Protein AF-A0A8C7P1G6-F1 (afdb_monomer_lite)

Secondary structure (DSSP, 8-state):
-HHHHHHHHHHHHHHHHHHHHHHHHHHHHHS----S---------TTHHHHHHHHHHHHHHHHHHHHHHHH---SS-HHHHHHHHHHHHHHHHHT-SS-----GGGGGG------------------------------------

Organism: Oncorhynchus mykiss (NCBI:txid8022)

pLDDT: mean 74.68, std 22.21, range [31.84, 98.5]

Radius of gyration: 44.5 Å; chains: 1; bounding box: 96×39×120 Å

InterPro domains:
  IPR029488 Hemingway/CFA97 [PF13879] (1-69)
  IPR038792 CFAP97 domain-containing protein 1/2 [PTHR33768] (1-137)

Foldseek 3Di:
DVVVVVVVVVVVVVVVVVVVVVVVVVVVVVDPDDDPPPPPDDDDDPCPVVVVVVVVVVVVVVVVVVVCVVPDDDPDDPVVVVVVVVVVVVVCCVPDPDHDDPPPVPPPPPDPPPPPDDDDDDDDDDDDDDDDDDDDPDDDDDDDD

Sequence (145 aa):
MKKQKFQEQSMSKIQRENNMLLEKISHIMRTTGRIDNRNDYENKSLCREMQQQELLRITKDNQLILLRLTQCQPHYSIKDWHEDWLKTIKLMESIARYPRRVSQSYRDKARPVMKSSNTETEEKDSLHAEQSSHSSITHNGKRGV

Structure (mmCIF, N/CA/C/O backbone):
data_AF-A0A8C7P1G6-F1
#
_entry.id   AF-A0A8C7P1G6-F1
#
loop_
_atom_site.group_PDB
_atom_site.id
_atom_site.type_symbol
_atom_site.label_atom_id
_atom_site.label_alt_id
_atom_site.label_comp_id
_atom_site.label_asym_id
_atom_site.label_entity_id
_atom_site.label_seq_id
_atom_site.pdbx_PDB_ins_code
_atom_site.Cartn_x
_atom_site.Cartn_y
_atom_site.Cartn_z
_atom_site.occupancy
_atom_site.B_iso_or_equiv
_atom_site.auth_seq_id
_atom_site.auth_comp_id
_atom_site.auth_asym_id
_atom_site.auth_atom_id
_atom_site.pdbx_PDB_model_num
ATOM 1 N N . MET A 1 1 ? -55.527 -6.865 74.795 1.00 63.09 1 MET A N 1
ATOM 2 C CA . MET A 1 1 ? -55.790 -6.180 73.504 1.00 63.09 1 MET A CA 1
ATOM 3 C C . MET A 1 1 ? -54.539 -5.621 72.814 1.00 63.09 1 MET A C 1
ATOM 5 O O . MET A 1 1 ? -54.295 -6.007 71.682 1.00 63.09 1 MET A O 1
ATOM 9 N N . LYS A 1 2 ? -53.717 -4.756 73.439 1.00 75.31 2 LYS A N 1
ATOM 10 C CA . LYS A 1 2 ? -52.566 -4.113 72.752 1.00 75.31 2 LYS A CA 1
ATOM 11 C C . LYS A 1 2 ? -51.454 -5.082 72.297 1.00 75.31 2 LYS A C 1
ATOM 13 O O . LYS A 1 2 ? -50.955 -4.948 71.188 1.00 75.31 2 LYS A O 1
ATOM 18 N N . LYS A 1 3 ? -51.118 -6.087 73.116 1.00 80.69 3 LYS A N 1
ATOM 19 C CA . LYS A 1 3 ? -50.070 -7.086 72.816 1.00 80.69 3 LYS A CA 1
ATOM 20 C C . LYS A 1 3 ? -50.382 -7.932 71.574 1.00 80.69 3 LYS A C 1
ATOM 22 O O . LYS A 1 3 ? -49.516 -8.121 70.732 1.00 80.69 3 LYS A O 1
ATOM 27 N N . GLN A 1 4 ? -51.632 -8.370 71.440 1.00 82.25 4 GLN A N 1
ATOM 28 C CA . GLN A 1 4 ? -52.087 -9.181 70.309 1.00 82.25 4 GLN A CA 1
ATOM 29 C C . GLN A 1 4 ? -52.040 -8.395 68.993 1.00 82.25 4 GLN A C 1
ATOM 31 O O . GLN A 1 4 ? -51.506 -8.889 68.008 1.00 82.25 4 GLN A O 1
ATOM 36 N N . LYS A 1 5 ? -52.480 -7.128 69.008 1.00 84.31 5 LYS A N 1
ATOM 37 C CA . LYS A 1 5 ? -52.377 -6.239 67.840 1.00 84.31 5 LYS A CA 1
ATOM 38 C C . LYS A 1 5 ? -50.928 -6.003 67.407 1.00 84.31 5 LYS A C 1
ATOM 40 O O . LYS A 1 5 ? -50.645 -5.957 66.218 1.00 84.31 5 LYS A O 1
ATOM 45 N N . PHE A 1 6 ? -50.004 -5.876 68.359 1.00 89.25 6 PHE A N 1
ATOM 46 C CA . PHE A 1 6 ? -48.583 -5.706 68.047 1.00 89.25 6 PHE A CA 1
ATOM 47 C C . PHE A 1 6 ? -47.970 -6.969 67.425 1.00 89.25 6 PHE A C 1
ATOM 49 O O . PHE A 1 6 ? -47.222 -6.885 66.453 1.00 89.25 6 PHE A O 1
ATOM 56 N N . GLN A 1 7 ? -48.325 -8.148 67.944 1.00 88.12 7 GLN A N 1
ATOM 57 C CA . GLN A 1 7 ? -47.900 -9.426 67.368 1.00 88.12 7 GLN A CA 1
ATOM 58 C C . GLN A 1 7 ? -48.441 -9.610 65.948 1.00 88.12 7 GLN A C 1
ATOM 60 O O . GLN A 1 7 ? -47.692 -9.982 65.053 1.00 88.12 7 GLN A O 1
ATOM 65 N N . GLU A 1 8 ? -49.707 -9.277 65.713 1.00 88.62 8 GLU A N 1
ATOM 66 C CA . GLU A 1 8 ? -50.333 -9.351 64.391 1.00 88.62 8 GLU A CA 1
ATOM 67 C C . GLU A 1 8 ? -49.684 -8.392 63.377 1.00 88.62 8 GLU A C 1
ATOM 69 O O . GLU A 1 8 ? -49.437 -8.764 62.229 1.00 88.62 8 GLU A O 1
ATOM 74 N N . GLN A 1 9 ? -49.316 -7.182 63.810 1.00 89.81 9 GLN A N 1
ATOM 75 C CA . GLN A 1 9 ? -48.555 -6.231 62.991 1.00 89.81 9 GLN A CA 1
ATOM 76 C C . GLN A 1 9 ? -47.149 -6.744 62.657 1.00 89.81 9 GLN A C 1
ATOM 78 O O . GLN A 1 9 ? -46.706 -6.617 61.514 1.00 89.81 9 GLN A O 1
ATOM 83 N N . SER A 1 10 ? -46.458 -7.346 63.627 1.00 92.19 10 SER A N 1
ATOM 84 C CA . SER A 1 10 ? -45.136 -7.943 63.419 1.00 92.19 10 SER A CA 1
ATOM 85 C C . SER A 1 10 ? -45.201 -9.124 62.448 1.00 92.19 10 SER A C 1
ATOM 87 O O . SER A 1 10 ? -44.440 -9.155 61.483 1.00 92.19 10 SER A O 1
ATOM 89 N N . MET A 1 11 ? -46.172 -10.023 62.621 1.00 93.56 11 MET A N 1
ATOM 90 C CA . MET A 1 11 ? -46.413 -11.142 61.705 1.00 93.56 11 MET A CA 1
ATOM 91 C C . MET A 1 11 ? -46.760 -10.659 60.295 1.00 93.56 11 MET A C 1
ATOM 93 O O . MET A 1 11 ? -46.211 -11.162 59.319 1.00 93.56 11 MET A O 1
ATOM 97 N N . SER A 1 12 ? -47.595 -9.624 60.172 1.00 93.62 12 SER A N 1
ATOM 98 C CA . SER A 1 12 ? -47.943 -9.028 58.875 1.00 93.62 12 SER A CA 1
ATOM 99 C C . SER A 1 12 ? -46.734 -8.406 58.171 1.00 93.62 12 SER A C 1
ATOM 101 O O . SER A 1 12 ? -46.631 -8.460 56.944 1.00 93.62 12 SER A O 1
ATOM 103 N N . LYS A 1 13 ? -45.807 -7.811 58.930 1.00 95.25 13 LYS A N 1
ATOM 104 C CA . LYS A 1 13 ? -44.556 -7.263 58.393 1.00 95.25 13 LYS A CA 1
ATOM 105 C C . LYS A 1 13 ? -43.645 -8.379 57.880 1.00 95.25 13 LYS A C 1
ATOM 107 O O . LYS A 1 13 ? -43.210 -8.307 56.735 1.00 95.25 13 LYS A O 1
ATOM 112 N N . ILE A 1 14 ? -43.450 -9.427 58.681 1.00 95.69 14 ILE A N 1
ATOM 113 C CA . ILE A 1 14 ? -42.654 -10.605 58.308 1.00 95.69 14 ILE A CA 1
ATOM 114 C C . ILE A 1 14 ? -43.226 -11.264 57.047 1.00 95.69 14 ILE A C 1
ATOM 116 O O . ILE A 1 14 ? -42.485 -11.567 56.117 1.00 95.69 14 ILE A O 1
ATOM 120 N N . GLN A 1 15 ? -44.550 -11.423 56.966 1.00 96.25 15 GLN A N 1
ATOM 121 C CA . GLN A 1 15 ? -45.216 -12.007 55.800 1.00 96.25 15 GLN A CA 1
ATOM 122 C C . GLN A 1 15 ? -44.955 -11.191 54.524 1.00 96.25 15 GLN A C 1
ATOM 124 O O . GLN A 1 15 ? -44.652 -11.760 53.477 1.00 96.25 15 GLN A O 1
ATOM 129 N N . ARG A 1 16 ? -45.039 -9.854 54.599 1.00 97.19 16 ARG A N 1
ATOM 130 C CA . ARG A 1 16 ? -44.734 -8.985 53.450 1.00 97.19 16 ARG A CA 1
ATOM 131 C C . ARG A 1 16 ? -43.277 -9.088 53.023 1.00 97.19 16 ARG A C 1
ATOM 133 O O . ARG A 1 16 ? -43.011 -9.167 51.829 1.00 97.19 16 ARG A O 1
ATOM 140 N N . GLU A 1 17 ? -42.354 -9.075 53.978 1.00 96.94 17 GLU A N 1
ATOM 141 C CA . GLU A 1 17 ? -40.920 -9.168 53.696 1.00 96.94 17 GLU A CA 1
ATOM 142 C C . GLU A 1 17 ? -40.564 -10.519 53.067 1.00 96.94 17 GLU A C 1
ATOM 144 O O . GLU A 1 17 ? -39.844 -10.550 52.070 1.00 96.94 17 GLU A O 1
ATOM 149 N N . ASN A 1 18 ? -41.153 -11.613 53.558 1.00 96.62 18 ASN A N 1
ATOM 150 C CA . ASN A 1 18 ? -41.004 -12.942 52.965 1.00 96.62 18 ASN A CA 1
ATOM 151 C C . ASN A 1 18 ? -41.551 -12.998 51.535 1.00 96.62 18 ASN A C 1
ATOM 153 O O . ASN A 1 18 ? -40.876 -13.510 50.645 1.00 96.62 18 ASN A O 1
ATOM 157 N N . ASN A 1 19 ? -42.730 -12.424 51.283 1.00 97.19 19 ASN A N 1
ATOM 158 C CA . ASN A 1 19 ? -43.299 -12.374 49.934 1.00 97.19 19 ASN A CA 1
ATOM 159 C C . ASN A 1 19 ? -42.412 -11.569 48.972 1.00 97.19 19 ASN A C 1
ATOM 161 O O . ASN A 1 19 ? -42.134 -12.024 47.864 1.00 97.19 19 ASN A O 1
ATOM 165 N N . MET A 1 20 ? -41.913 -10.410 49.410 1.00 97.06 20 MET A N 1
ATOM 166 C CA . MET A 1 20 ? -41.006 -9.574 48.617 1.00 97.06 20 MET A CA 1
ATOM 167 C C . MET A 1 20 ? -39.672 -10.282 48.337 1.00 97.06 20 MET A C 1
ATOM 169 O O . MET A 1 20 ? -39.113 -10.161 47.247 1.00 97.06 20 MET A O 1
ATOM 173 N N . LEU A 1 21 ? -39.141 -11.024 49.312 1.00 96.94 21 LEU A N 1
ATOM 174 C CA . LEU A 1 21 ? -37.922 -11.809 49.136 1.00 96.94 21 LEU A CA 1
ATOM 175 C C . LEU A 1 21 ? -38.131 -12.930 48.113 1.00 96.94 21 LEU A C 1
ATOM 177 O O . LEU A 1 21 ? -37.312 -13.088 47.209 1.00 96.94 21 LEU A O 1
ATOM 181 N N . LEU A 1 22 ? -39.237 -13.669 48.223 1.00 96.75 22 LEU A N 1
ATOM 182 C CA . LEU A 1 22 ? -39.590 -14.738 47.288 1.00 96.75 22 LEU A CA 1
ATOM 183 C C . LEU A 1 22 ? -39.748 -14.216 45.859 1.00 96.75 22 LEU A C 1
ATOM 185 O O . LEU A 1 22 ? -39.269 -14.853 44.924 1.00 96.75 22 LEU A O 1
ATOM 189 N N . GLU A 1 23 ? -40.355 -13.044 45.681 1.00 95.62 23 GLU A N 1
ATOM 190 C CA . GLU A 1 23 ? -40.482 -12.398 44.374 1.00 95.62 23 GLU A CA 1
ATOM 191 C C . GLU A 1 23 ? -39.111 -12.073 43.762 1.00 95.62 23 GLU A C 1
ATOM 193 O O . GLU A 1 23 ? -38.849 -12.407 42.604 1.00 95.62 23 GLU A O 1
ATOM 198 N N . LYS A 1 24 ? -38.195 -11.496 44.552 1.00 94.38 24 LYS A N 1
ATOM 199 C CA . LYS A 1 24 ? -36.827 -11.182 44.105 1.00 94.38 24 LYS A CA 1
ATOM 200 C C . LYS A 1 24 ? -36.024 -12.436 43.773 1.00 94.38 24 LYS A C 1
ATOM 202 O O . LYS A 1 24 ? -35.356 -12.470 42.742 1.00 94.38 24 LYS A O 1
ATOM 207 N N . ILE A 1 25 ? -36.106 -13.473 44.607 1.00 92.56 25 ILE A N 1
ATOM 208 C CA . ILE A 1 25 ? -35.434 -14.754 44.354 1.00 92.56 25 ILE A CA 1
ATOM 209 C C . ILE A 1 25 ? -36.009 -15.400 43.096 1.00 92.56 25 ILE A C 1
ATOM 211 O O . ILE A 1 25 ? -35.243 -15.796 42.228 1.00 92.56 25 ILE A O 1
ATOM 215 N N . SER A 1 26 ? -37.333 -15.440 42.941 1.00 92.94 26 SER A N 1
ATOM 216 C CA . SER A 1 26 ? -37.990 -15.964 41.737 1.00 92.94 26 SER A CA 1
ATOM 217 C C . SER A 1 26 ? -37.548 -15.217 40.476 1.00 92.94 26 SER A C 1
ATOM 219 O O . SER A 1 26 ? -37.219 -15.833 39.463 1.00 92.94 26 SER A O 1
ATOM 221 N N . HIS A 1 27 ? -37.443 -13.887 40.547 1.00 90.06 27 HIS A N 1
ATOM 222 C CA . HIS A 1 27 ? -36.928 -13.067 39.454 1.00 90.06 27 HIS A CA 1
ATOM 223 C C . HIS A 1 27 ? -35.474 -13.415 39.092 1.00 90.06 27 HIS A C 1
ATOM 225 O O . HIS A 1 27 ? -35.158 -13.561 37.907 1.00 90.06 27 HIS A O 1
ATOM 231 N N . ILE A 1 28 ? -34.606 -13.592 40.095 1.00 87.75 28 ILE A N 1
ATOM 232 C CA . ILE A 1 28 ? -33.208 -14.004 39.907 1.00 87.75 28 ILE A CA 1
ATOM 233 C C . ILE A 1 28 ? -33.133 -15.428 39.354 1.00 87.75 28 ILE A C 1
ATOM 235 O O . ILE A 1 28 ? -32.388 -15.661 38.418 1.00 87.75 28 ILE A O 1
ATOM 239 N N . MET A 1 29 ? -33.918 -16.377 39.863 1.00 87.06 29 MET A N 1
ATOM 240 C CA . MET A 1 29 ? -33.892 -17.767 39.393 1.00 87.06 29 MET A CA 1
ATOM 241 C C . MET A 1 29 ? -34.436 -17.915 37.970 1.00 87.06 29 MET A C 1
ATOM 243 O O . MET A 1 29 ? -33.940 -18.735 37.202 1.00 87.06 29 MET A O 1
ATOM 247 N N . ARG A 1 30 ? -35.435 -17.106 37.593 1.00 85.75 30 ARG A N 1
ATOM 248 C CA . ARG A 1 30 ? -35.986 -17.084 36.230 1.00 85.75 30 ARG A CA 1
ATOM 249 C C . ARG A 1 30 ? -35.019 -16.468 35.218 1.00 85.75 30 ARG A C 1
ATOM 251 O O . ARG A 1 30 ? -35.108 -16.769 34.030 1.00 85.75 30 ARG A O 1
ATOM 258 N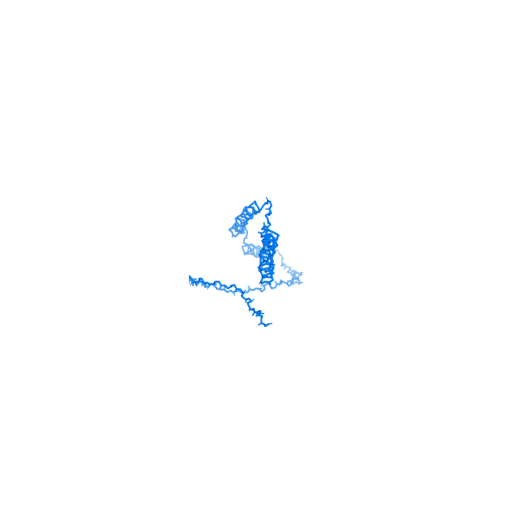 N . THR A 1 31 ? -34.112 -15.604 35.664 1.00 81.44 31 THR A N 1
ATOM 259 C CA . THR A 1 31 ? -33.179 -14.897 34.786 1.00 81.44 31 THR A CA 1
ATOM 260 C C . THR A 1 31 ? -31.802 -15.540 34.899 1.00 81.44 31 THR A C 1
ATOM 262 O O . THR A 1 31 ? -31.228 -15.581 35.973 1.00 81.44 31 THR A O 1
ATOM 265 N N . THR A 1 32 ? -31.207 -16.017 33.805 1.00 70.19 32 THR A N 1
ATOM 266 C CA . THR A 1 32 ? -29.908 -16.732 33.824 1.00 70.19 32 THR A CA 1
ATOM 267 C C . THR A 1 32 ? -28.690 -15.829 34.119 1.00 70.19 32 THR A C 1
ATOM 269 O O . THR A 1 32 ? -27.616 -16.058 33.582 1.00 70.19 32 THR A O 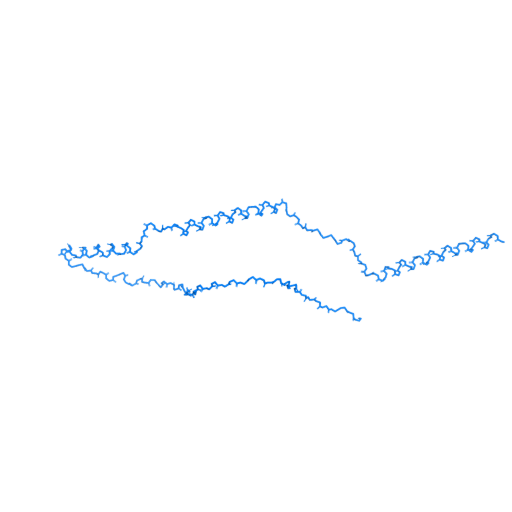1
ATOM 272 N N . GLY A 1 33 ? -28.835 -14.778 34.935 1.00 69.12 33 GLY A N 1
A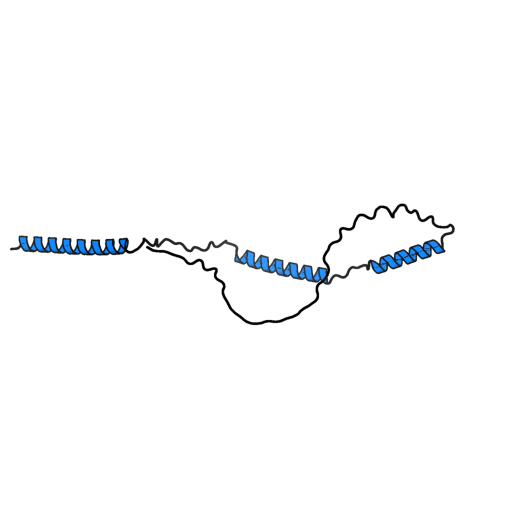TOM 273 C CA . GLY A 1 33 ? -27.740 -13.890 35.325 1.00 69.12 33 GLY A CA 1
ATOM 274 C C . GLY A 1 33 ? -27.070 -13.235 34.119 1.00 69.12 33 GLY A C 1
ATOM 275 O O . GLY A 1 33 ? -25.947 -13.579 33.757 1.00 69.12 33 GLY A O 1
ATOM 276 N N . ARG A 1 34 ? -27.743 -12.275 33.472 1.00 67.75 34 ARG A N 1
ATOM 277 C CA . ARG A 1 34 ? -27.033 -11.396 32.537 1.00 67.75 34 ARG A CA 1
ATOM 278 C C . ARG A 1 34 ? -26.099 -10.505 33.350 1.00 67.75 34 ARG A C 1
ATOM 280 O O . ARG A 1 34 ? -26.557 -9.675 34.124 1.00 67.75 34 ARG A O 1
ATOM 287 N N . ILE A 1 35 ? -24.805 -10.714 33.160 1.00 69.19 35 ILE A N 1
ATOM 288 C CA . ILE A 1 35 ? -23.750 -9.844 33.662 1.00 69.19 35 ILE A CA 1
ATOM 289 C C . ILE A 1 35 ? -23.852 -8.525 32.876 1.00 69.19 35 ILE A C 1
ATOM 291 O O . ILE A 1 35 ? -23.735 -8.525 31.651 1.00 69.19 35 ILE 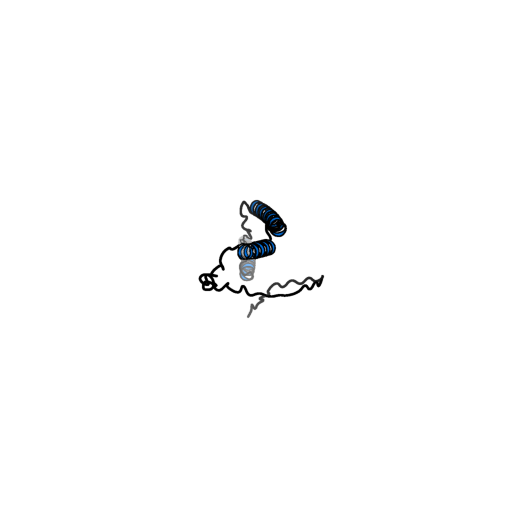A O 1
ATOM 295 N N . ASP A 1 36 ? -24.114 -7.419 33.567 1.00 68.81 36 ASP A N 1
ATOM 296 C CA . ASP A 1 36 ? -24.151 -6.048 33.028 1.00 68.81 36 ASP A CA 1
ATOM 297 C C . ASP A 1 36 ? -22.761 -5.530 32.617 1.00 68.81 36 ASP A C 1
ATOM 299 O O . ASP A 1 36 ? -22.639 -4.579 31.853 1.00 68.81 36 ASP A O 1
ATOM 303 N N . ASN A 1 37 ? -21.705 -6.225 33.035 1.00 69.00 37 ASN A N 1
ATOM 304 C CA . ASN A 1 37 ? -20.303 -5.875 32.802 1.00 69.00 37 ASN A CA 1
ATOM 305 C C . ASN A 1 37 ? -19.766 -6.249 31.411 1.00 69.00 37 ASN A C 1
ATOM 307 O O . ASN A 1 37 ? -18.558 -6.451 31.250 1.00 69.00 37 ASN A O 1
ATOM 311 N N . ARG A 1 38 ? -20.618 -6.389 30.388 1.00 71.69 38 ARG A N 1
ATOM 312 C CA . ARG A 1 38 ? -20.118 -6.612 29.026 1.00 71.69 38 ARG A CA 1
ATOM 313 C C . ARG A 1 38 ? -19.649 -5.278 28.451 1.00 71.69 38 ARG A C 1
ATOM 315 O O . ARG A 1 38 ? -20.415 -4.556 27.825 1.00 71.69 38 ARG A O 1
ATOM 322 N N . ASN A 1 39 ? -18.384 -4.960 28.702 1.00 73.81 39 ASN A N 1
ATOM 323 C CA . ASN A 1 39 ? -17.726 -3.795 28.134 1.00 73.81 39 ASN A CA 1
ATOM 324 C C . ASN A 1 39 ? -17.462 -4.033 26.638 1.00 73.81 39 ASN A C 1
ATOM 326 O O . ASN A 1 39 ? -16.524 -4.746 26.286 1.00 73.81 39 ASN A O 1
ATOM 330 N N . ASP A 1 40 ? -18.294 -3.457 25.772 1.00 75.75 40 ASP A N 1
ATOM 331 C CA . ASP A 1 40 ? -18.127 -3.485 24.310 1.00 75.75 40 ASP A CA 1
ATOM 332 C C . ASP A 1 40 ? -17.123 -2.413 23.853 1.00 75.75 40 ASP A C 1
ATOM 334 O O . ASP A 1 40 ? -17.402 -1.544 23.026 1.00 75.75 40 ASP A O 1
ATOM 338 N N . TYR A 1 41 ? -15.961 -2.392 24.506 1.00 77.31 41 TYR A N 1
ATOM 339 C CA . TYR A 1 41 ? -14.940 -1.396 24.228 1.00 77.31 41 TYR A CA 1
ATOM 340 C C . TYR A 1 41 ? -14.164 -1.783 22.974 1.00 77.31 41 TYR A C 1
ATOM 342 O O . TYR A 1 41 ? -13.297 -2.657 23.000 1.00 77.31 41 TYR A O 1
ATOM 350 N N . GLU A 1 42 ? -14.449 -1.078 21.885 1.00 73.69 42 GLU A N 1
ATOM 351 C CA . GLU A 1 42 ? -13.624 -1.107 20.684 1.00 73.69 42 GLU A CA 1
ATOM 352 C C . GLU A 1 42 ? -12.248 -0.511 20.986 1.00 73.69 42 GLU A C 1
ATOM 354 O O . GLU A 1 42 ? -12.115 0.647 21.396 1.00 73.69 42 GLU A O 1
ATOM 359 N N . ASN A 1 43 ? -11.208 -1.317 20.785 1.00 70.31 43 ASN A N 1
ATOM 360 C CA . ASN A 1 43 ? -9.845 -0.947 21.131 1.00 70.31 43 ASN A CA 1
ATOM 361 C C . ASN A 1 43 ? -9.345 0.143 20.167 1.00 70.31 43 ASN A C 1
ATOM 363 O O . ASN A 1 43 ? -9.031 -0.118 19.004 1.00 70.31 43 ASN A O 1
ATOM 367 N N . LYS A 1 44 ? -9.301 1.397 20.631 1.00 73.12 44 LYS A N 1
ATOM 368 C CA . LYS A 1 44 ? -8.848 2.534 19.820 1.00 73.12 44 LYS A CA 1
ATOM 369 C C . LYS A 1 44 ? -7.326 2.624 19.868 1.00 73.12 44 LYS A C 1
ATOM 371 O O . LYS A 1 44 ? -6.750 3.083 20.849 1.00 73.12 44 LYS A O 1
ATOM 376 N N . SER A 1 45 ? -6.660 2.234 18.786 1.00 72.50 45 SER A N 1
ATOM 377 C CA . SER A 1 45 ? -5.239 2.540 18.602 1.00 72.50 45 SER A CA 1
ATOM 378 C C . SER A 1 45 ? -5.053 4.050 18.404 1.00 72.50 45 SER A C 1
ATOM 380 O O . SER A 1 45 ? -5.685 4.629 17.517 1.00 72.50 45 SER A O 1
ATOM 382 N N . LEU A 1 46 ? -4.150 4.664 19.174 1.00 67.62 46 LEU A N 1
ATOM 383 C CA . LEU A 1 46 ? -3.886 6.114 19.232 1.00 67.62 46 LEU A CA 1
ATOM 384 C C . LEU A 1 46 ? -3.461 6.790 17.904 1.00 67.62 46 LEU A C 1
ATOM 386 O O . LEU A 1 46 ? -3.305 8.002 17.880 1.00 67.62 46 LEU A O 1
ATOM 390 N N . CYS A 1 47 ? -3.331 6.057 16.793 1.00 79.44 47 CYS A N 1
ATOM 391 C CA . CYS A 1 47 ? -2.909 6.590 15.489 1.00 79.44 47 CYS A CA 1
ATOM 392 C C . CYS A 1 47 ? -3.697 6.034 14.286 1.00 79.44 47 CYS A C 1
ATOM 394 O O . CYS A 1 47 ? -3.198 6.082 13.165 1.00 79.44 47 CYS A O 1
ATOM 396 N N . ARG A 1 48 ? -4.910 5.489 14.466 1.00 86.44 48 ARG A N 1
ATOM 397 C CA . ARG A 1 48 ? -5.640 4.838 13.354 1.00 86.44 48 ARG A CA 1
ATOM 398 C C . ARG A 1 48 ? -5.903 5.778 12.173 1.00 86.44 48 ARG A C 1
ATOM 400 O O . ARG A 1 48 ? -5.728 5.389 11.024 1.00 86.44 48 ARG A O 1
ATOM 407 N N . GLU A 1 49 ? -6.297 7.012 12.466 1.00 88.56 49 GLU A N 1
ATOM 408 C CA . GLU A 1 49 ? -6.576 8.029 11.449 1.00 88.56 49 GLU A CA 1
ATOM 409 C C . GLU A 1 49 ? -5.303 8.451 10.707 1.00 88.56 49 GLU A C 1
ATOM 411 O O . GLU A 1 49 ? -5.278 8.458 9.479 1.00 88.56 49 GLU A O 1
ATOM 416 N N . MET A 1 50 ? -4.211 8.682 11.441 1.00 90.38 50 MET A N 1
ATOM 417 C CA . MET A 1 50 ? -2.894 8.968 10.862 1.00 90.38 50 MET A CA 1
ATOM 418 C C . MET A 1 50 ? -2.406 7.825 9.966 1.00 90.38 50 MET A C 1
ATOM 420 O O . MET A 1 50 ? -1.917 8.058 8.864 1.00 90.38 50 MET A O 1
ATOM 424 N N . GLN A 1 51 ? -2.578 6.576 10.406 1.00 91.00 51 GLN A N 1
ATOM 425 C CA . GLN A 1 51 ? -2.221 5.395 9.621 1.00 91.00 51 GLN A CA 1
ATOM 426 C C . GLN A 1 51 ? -3.065 5.291 8.346 1.00 91.00 51 GLN A C 1
ATOM 428 O O . GLN A 1 51 ? -2.541 4.952 7.287 1.00 91.00 51 GLN A O 1
ATOM 433 N N . GLN A 1 52 ? -4.360 5.601 8.428 1.00 93.19 52 GLN A N 1
ATOM 434 C CA . GLN A 1 52 ? -5.248 5.611 7.270 1.00 93.19 52 GLN A CA 1
ATOM 435 C C . GLN A 1 52 ? -4.859 6.705 6.267 1.00 93.19 52 GLN A C 1
ATOM 437 O O . GLN A 1 52 ? -4.820 6.443 5.067 1.00 93.19 52 GLN A O 1
ATOM 442 N N . GLN A 1 53 ? -4.531 7.907 6.740 1.00 95.81 53 GLN A N 1
ATOM 443 C CA . GLN A 1 53 ? -4.064 9.002 5.887 1.00 95.81 53 GLN A CA 1
ATOM 444 C C . GLN A 1 53 ? -2.735 8.667 5.203 1.00 95.81 53 GLN A C 1
ATOM 446 O O . GLN A 1 53 ? -2.594 8.877 3.998 1.00 95.81 53 GLN A O 1
ATOM 451 N N . GLU A 1 54 ? -1.786 8.087 5.938 1.00 96.25 54 GLU A N 1
ATOM 452 C CA . GLU A 1 54 ? -0.500 7.672 5.377 1.00 96.25 54 GLU A CA 1
ATOM 453 C C . GLU A 1 54 ? -0.672 6.548 4.348 1.00 96.25 54 GLU A C 1
ATOM 455 O O . GLU A 1 54 ? -0.066 6.589 3.279 1.00 96.25 54 GLU A O 1
ATOM 460 N N . LEU A 1 55 ? -1.567 5.589 4.607 1.00 96.75 55 LEU A N 1
ATOM 461 C CA . LEU A 1 55 ? -1.904 4.540 3.645 1.00 96.75 55 LEU A CA 1
ATOM 462 C C . LEU A 1 55 ? -2.462 5.127 2.341 1.00 96.75 55 LEU A C 1
ATOM 464 O O . LEU A 1 55 ? -2.061 4.705 1.254 1.00 96.75 55 LEU A O 1
ATOM 468 N N . LEU A 1 56 ? -3.358 6.114 2.431 1.00 97.75 56 LEU A N 1
ATOM 469 C CA . LEU A 1 56 ? -3.905 6.803 1.259 1.00 97.75 56 LEU A CA 1
ATOM 470 C C . LEU A 1 56 ? -2.819 7.561 0.489 1.00 97.75 56 LEU A C 1
ATOM 472 O O . LEU A 1 56 ? -2.774 7.484 -0.740 1.00 97.75 56 LEU A O 1
ATOM 476 N N . ARG A 1 57 ? -1.916 8.248 1.199 1.00 98.38 57 ARG A N 1
ATOM 477 C CA . ARG A 1 57 ? -0.775 8.948 0.597 1.00 98.38 57 ARG A CA 1
ATOM 478 C C . ARG A 1 57 ? 0.140 7.980 -0.154 1.00 98.38 57 ARG A C 1
ATOM 480 O O . ARG A 1 57 ? 0.375 8.182 -1.341 1.00 98.38 57 ARG A O 1
ATOM 487 N N . ILE A 1 58 ? 0.587 6.906 0.500 1.00 98.25 58 ILE A N 1
ATOM 488 C CA . ILE A 1 58 ? 1.447 5.877 -0.108 1.00 98.25 58 ILE A CA 1
ATOM 489 C C . ILE A 1 58 ? 0.767 5.265 -1.335 1.00 98.25 58 ILE A C 1
ATOM 491 O O . ILE A 1 58 ? 1.399 5.080 -2.371 1.00 98.25 58 ILE A O 1
ATOM 495 N N . THR A 1 59 ? -0.534 4.978 -1.249 1.00 98.38 59 THR A N 1
ATOM 496 C CA . THR A 1 59 ? -1.294 4.406 -2.369 1.00 98.38 59 THR A CA 1
ATOM 497 C C . THR A 1 59 ? -1.303 5.344 -3.574 1.00 98.38 59 THR A C 1
ATOM 499 O O . THR A 1 59 ? -1.060 4.903 -4.697 1.00 98.38 59 THR A O 1
ATOM 502 N N . LYS A 1 60 ? -1.527 6.643 -3.351 1.00 98.50 60 LYS A N 1
ATOM 503 C CA . LYS A 1 60 ? -1.485 7.658 -4.408 1.00 98.50 60 LYS A CA 1
ATOM 504 C C . LYS A 1 60 ? -0.091 7.772 -5.030 1.00 98.50 60 LYS A C 1
ATOM 506 O O . LYS A 1 60 ? 0.029 7.797 -6.254 1.00 98.50 60 LYS A O 1
ATOM 511 N N . ASP A 1 61 ? 0.953 7.805 -4.210 1.00 98.44 61 ASP A N 1
ATOM 512 C CA . ASP A 1 61 ? 2.336 7.892 -4.688 1.00 98.44 61 ASP A CA 1
ATOM 513 C C . ASP A 1 61 ? 2.708 6.654 -5.519 1.00 98.44 61 ASP A C 1
ATOM 515 O O . ASP A 1 61 ? 3.262 6.780 -6.613 1.00 98.44 61 ASP A O 1
ATOM 519 N N . ASN A 1 62 ? 2.307 5.463 -5.070 1.00 98.12 62 ASN A N 1
ATOM 520 C CA . ASN A 1 62 ? 2.503 4.214 -5.804 1.00 98.12 62 ASN A CA 1
ATOM 521 C C . ASN A 1 62 ? 1.783 4.217 -7.160 1.00 98.12 62 ASN A C 1
ATOM 523 O O . ASN A 1 62 ? 2.358 3.776 -8.156 1.00 98.12 62 ASN A O 1
ATOM 527 N N . GLN A 1 63 ? 0.559 4.751 -7.233 1.00 98.19 63 GLN A N 1
ATOM 528 C CA . GLN A 1 63 ? -0.163 4.907 -8.501 1.00 98.19 63 GLN A CA 1
ATOM 529 C C . GLN A 1 63 ? 0.573 5.847 -9.466 1.00 98.19 63 GLN A C 1
ATOM 531 O O . GLN A 1 63 ? 0.689 5.541 -10.652 1.00 98.19 63 GLN A O 1
ATOM 536 N N . LEU A 1 64 ? 1.116 6.964 -8.973 1.00 98.12 64 LEU A N 1
ATOM 537 C CA . LEU A 1 64 ? 1.887 7.902 -9.795 1.00 98.12 64 LEU A CA 1
ATOM 538 C C . LEU A 1 64 ? 3.201 7.293 -10.293 1.00 98.12 64 LEU A C 1
ATOM 540 O O . LEU A 1 64 ? 3.578 7.503 -11.446 1.00 98.12 64 LEU A O 1
ATOM 544 N N . ILE A 1 65 ? 3.898 6.532 -9.447 1.00 97.62 65 ILE A N 1
ATOM 545 C CA . ILE A 1 65 ? 5.111 5.803 -9.839 1.00 97.62 65 ILE A CA 1
ATOM 546 C C . ILE A 1 65 ? 4.777 4.782 -10.924 1.00 97.62 65 ILE A C 1
ATOM 548 O O . ILE A 1 65 ? 5.471 4.729 -11.937 1.00 97.62 65 ILE A O 1
ATOM 552 N N . LEU A 1 66 ? 3.698 4.017 -10.755 1.00 97.25 66 LEU A N 1
ATOM 553 C CA . LEU A 1 66 ? 3.258 3.043 -11.748 1.00 97.25 66 LEU A CA 1
ATOM 554 C C . LEU A 1 66 ? 2.911 3.712 -13.083 1.00 97.25 66 LEU A C 1
ATOM 556 O O . LEU A 1 66 ? 3.334 3.242 -14.139 1.00 97.25 66 LEU A O 1
ATOM 560 N N . LEU A 1 67 ? 2.201 4.842 -13.048 1.00 97.44 67 LEU A N 1
ATOM 561 C CA . LEU A 1 67 ? 1.891 5.618 -14.247 1.00 97.44 67 LEU A CA 1
ATOM 562 C C . LEU A 1 67 ? 3.170 6.073 -14.962 1.00 97.44 67 LEU A C 1
ATOM 564 O O . LEU A 1 67 ? 3.287 5.938 -16.174 1.00 97.44 67 LEU A O 1
ATOM 568 N N . ARG A 1 68 ? 4.167 6.553 -14.214 1.00 97.06 68 ARG A N 1
ATOM 569 C CA . ARG A 1 68 ? 5.462 6.934 -14.794 1.00 97.06 68 ARG A CA 1
ATOM 570 C C . ARG A 1 68 ? 6.175 5.740 -15.407 1.00 97.06 68 ARG A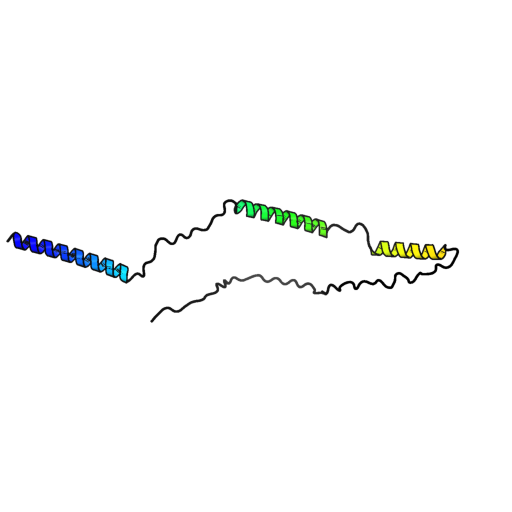 C 1
ATOM 572 O O . ARG A 1 68 ? 6.619 5.837 -16.539 1.00 97.06 68 ARG A O 1
ATOM 579 N N . LEU A 1 69 ? 6.263 4.617 -14.697 1.00 94.75 69 LEU A N 1
ATOM 580 C CA . LEU A 1 69 ? 6.927 3.410 -15.197 1.00 94.75 69 LEU A CA 1
ATOM 581 C C . LEU A 1 69 ? 6.274 2.874 -16.474 1.00 94.75 69 LEU A C 1
ATOM 583 O O . LEU A 1 69 ? 6.981 2.437 -17.373 1.00 94.75 69 LEU A O 1
ATOM 587 N N . THR A 1 70 ? 4.946 2.927 -16.558 1.00 93.19 70 THR A N 1
ATOM 588 C CA . THR A 1 70 ? 4.193 2.469 -17.736 1.00 93.19 70 THR A CA 1
ATOM 589 C C . THR A 1 70 ? 4.299 3.433 -18.916 1.00 93.19 70 THR A C 1
ATOM 591 O O . THR A 1 70 ? 4.375 2.992 -20.060 1.00 93.19 70 THR A O 1
ATOM 594 N N . GLN A 1 71 ? 4.334 4.742 -18.662 1.00 93.62 71 GLN A N 1
ATOM 595 C CA . GLN A 1 71 ? 4.491 5.758 -19.706 1.00 93.62 71 GLN A CA 1
ATOM 596 C C . GLN A 1 71 ? 5.938 5.904 -20.187 1.00 93.62 71 GLN A C 1
ATOM 598 O O . GLN A 1 71 ? 6.162 6.282 -21.339 1.00 93.62 71 GLN A O 1
ATOM 603 N N . CYS A 1 72 ? 6.916 5.616 -19.327 1.00 91.00 72 CYS A N 1
ATOM 604 C CA . CYS A 1 72 ? 8.331 5.650 -19.666 1.00 91.00 72 CYS A CA 1
ATOM 605 C C . CYS A 1 72 ? 8.626 4.675 -20.810 1.00 91.00 72 CYS A C 1
ATOM 607 O O . CYS A 1 72 ? 8.649 3.459 -20.629 1.00 91.00 72 CYS A O 1
ATOM 609 N N . GLN A 1 73 ? 8.901 5.228 -21.989 1.00 85.88 73 GLN A N 1
ATOM 610 C CA . GLN A 1 73 ? 9.389 4.452 -23.119 1.00 85.88 73 GLN A CA 1
ATOM 611 C C . GLN A 1 73 ? 10.868 4.094 -22.912 1.00 85.88 73 GLN A C 1
ATOM 613 O O . GLN A 1 73 ? 11.635 4.906 -22.382 1.00 85.88 73 GLN A O 1
ATOM 618 N N . PRO A 1 74 ? 11.303 2.897 -23.334 1.00 87.75 74 PRO A N 1
ATOM 619 C CA . PRO A 1 74 ? 12.717 2.559 -23.338 1.00 87.75 74 PRO A CA 1
ATOM 620 C C . PRO A 1 74 ? 13.476 3.499 -24.287 1.00 87.75 74 PRO A C 1
ATOM 622 O O . PRO A 1 74 ? 13.064 3.718 -25.422 1.00 87.75 74 PRO A O 1
ATOM 625 N N . HIS A 1 75 ? 14.611 4.038 -23.831 1.00 83.69 75 HIS A N 1
ATOM 626 C CA . HIS A 1 75 ? 15.457 4.940 -24.630 1.00 83.69 75 HIS A CA 1
ATOM 627 C C . HIS A 1 75 ? 16.055 4.253 -25.870 1.00 83.69 75 HIS A C 1
ATOM 629 O O . HIS A 1 75 ? 16.470 4.912 -26.819 1.00 83.69 75 HIS A O 1
ATOM 635 N N . TYR A 1 76 ? 16.130 2.922 -25.861 1.00 87.00 76 TYR A N 1
ATOM 636 C CA . TYR A 1 76 ? 16.625 2.136 -26.978 1.00 87.00 76 TYR A CA 1
ATOM 637 C C . TYR A 1 76 ? 15.638 1.033 -27.350 1.00 87.00 76 TYR A C 1
ATOM 639 O O . TYR A 1 76 ? 15.061 0.363 -26.493 1.00 87.00 76 TYR A O 1
ATOM 647 N N . SER A 1 77 ? 15.491 0.818 -28.653 1.00 89.12 77 SER A N 1
ATOM 648 C CA . SER A 1 77 ? 14.790 -0.331 -29.210 1.00 89.12 77 SER A CA 1
ATOM 649 C C . SER A 1 77 ? 15.795 -1.462 -29.405 1.00 89.12 77 SER A C 1
ATOM 651 O O . SER A 1 77 ? 16.779 -1.329 -30.133 1.00 89.12 77 SER A O 1
ATOM 653 N N . ILE A 1 78 ? 15.545 -2.603 -28.757 1.00 89.12 78 ILE A N 1
ATOM 654 C CA . ILE A 1 78 ? 16.360 -3.818 -28.929 1.00 89.12 78 ILE A CA 1
ATOM 655 C C . ILE A 1 78 ? 16.359 -4.260 -30.399 1.00 89.12 78 ILE A C 1
ATOM 657 O O . ILE A 1 78 ? 17.358 -4.792 -30.880 1.00 89.12 78 ILE A O 1
ATOM 661 N N . LYS A 1 79 ? 15.253 -4.024 -31.116 1.00 91.12 79 LYS A N 1
ATOM 662 C CA . LYS A 1 79 ? 15.134 -4.345 -32.542 1.00 91.12 79 LYS A CA 1
ATOM 663 C C . LYS A 1 79 ? 16.088 -3.488 -33.365 1.00 91.12 79 LYS A C 1
ATOM 665 O O . LYS A 1 79 ? 16.890 -4.036 -34.110 1.00 91.12 79 LYS A O 1
ATOM 670 N N . ASP A 1 80 ? 16.076 -2.179 -33.141 1.00 92.62 80 ASP A N 1
ATOM 671 C CA . ASP A 1 80 ? 16.908 -1.227 -33.881 1.00 92.62 80 ASP A CA 1
ATOM 672 C C . ASP A 1 80 ? 18.394 -1.497 -33.611 1.00 92.62 80 ASP A C 1
ATOM 674 O O . ASP A 1 80 ? 19.209 -1.545 -34.530 1.00 92.62 80 ASP A O 1
ATOM 678 N N . TRP A 1 81 ? 18.746 -1.788 -32.354 1.00 93.50 81 TRP A N 1
ATOM 679 C CA . TRP A 1 81 ? 20.106 -2.188 -31.981 1.00 93.50 81 TRP A CA 1
ATOM 680 C C . TRP A 1 81 ? 20.536 -3.496 -32.641 1.00 93.50 81 TRP A C 1
ATOM 682 O O . TRP A 1 81 ? 21.686 -3.635 -33.058 1.00 93.50 81 TRP A O 1
ATOM 692 N N . HIS A 1 82 ? 19.629 -4.466 -32.739 1.00 94.50 82 HIS A N 1
ATOM 693 C CA . HIS A 1 82 ? 19.909 -5.722 -33.417 1.00 94.50 82 HIS A CA 1
ATOM 694 C C . HIS A 1 82 ? 20.132 -5.512 -34.917 1.00 94.50 82 HIS A C 1
ATOM 696 O O . HIS A 1 82 ? 21.074 -6.068 -35.482 1.00 94.50 82 HIS A O 1
ATOM 702 N N . GLU A 1 83 ? 19.314 -4.681 -35.558 1.00 95.44 83 GLU A N 1
ATOM 703 C CA . GLU A 1 83 ? 19.473 -4.329 -36.967 1.00 95.44 83 GLU A CA 1
ATOM 704 C C . GLU A 1 83 ? 20.796 -3.610 -37.233 1.00 95.44 83 GLU A C 1
ATOM 706 O O . GLU A 1 83 ? 21.515 -3.976 -38.163 1.00 95.44 83 GLU A O 1
ATOM 711 N N . ASP A 1 84 ? 21.159 -2.627 -36.413 1.00 95.06 84 ASP A N 1
ATOM 712 C CA . ASP A 1 84 ? 22.425 -1.901 -36.553 1.00 95.06 84 ASP A CA 1
ATOM 713 C C . ASP A 1 84 ? 23.640 -2.795 -36.297 1.00 95.06 84 ASP A C 1
ATOM 715 O O . ASP A 1 84 ? 24.656 -2.701 -37.000 1.00 95.06 84 ASP A O 1
ATOM 719 N N . TRP A 1 85 ? 23.520 -3.734 -35.359 1.00 94.38 85 TRP A N 1
ATOM 720 C CA . TRP A 1 85 ? 24.518 -4.776 -35.165 1.00 94.38 85 TRP A CA 1
ATOM 721 C C . TRP A 1 85 ? 24.658 -5.654 -36.416 1.00 94.38 85 TRP A C 1
ATOM 723 O O . TRP A 1 85 ? 25.771 -5.841 -36.906 1.00 94.38 85 TRP A O 1
ATOM 733 N N . LEU A 1 86 ? 23.554 -6.126 -37.003 1.00 95.00 86 LEU A N 1
ATOM 734 C CA . LEU A 1 86 ? 23.581 -6.910 -38.244 1.00 95.00 86 LEU A CA 1
ATOM 735 C C . LEU A 1 86 ? 24.177 -6.123 -39.422 1.00 95.00 86 LEU A C 1
ATOM 737 O O . LEU A 1 86 ? 24.978 -6.675 -40.182 1.00 95.00 86 LEU A O 1
ATOM 741 N N . LYS A 1 87 ? 23.840 -4.834 -39.567 1.00 95.25 87 LYS A N 1
ATOM 742 C CA . LYS A 1 87 ? 24.427 -3.944 -40.587 1.00 95.25 87 LYS A CA 1
ATOM 743 C C . LYS A 1 87 ? 25.936 -3.827 -40.401 1.00 95.25 87 LYS A C 1
ATOM 745 O O . LYS A 1 87 ? 26.679 -3.934 -41.375 1.00 95.25 87 LYS A O 1
ATOM 750 N N . THR A 1 88 ? 26.388 -3.671 -39.158 1.00 94.31 88 THR A N 1
ATOM 751 C CA . THR A 1 88 ? 27.812 -3.598 -38.818 1.00 94.31 88 THR A CA 1
ATOM 752 C C . THR A 1 88 ? 28.520 -4.908 -39.143 1.00 94.31 88 THR A C 1
ATOM 754 O O . THR A 1 88 ? 29.576 -4.878 -39.766 1.00 94.31 88 THR A O 1
ATOM 757 N N . ILE A 1 89 ? 27.929 -6.060 -38.810 1.00 92.12 89 ILE A N 1
ATOM 758 C CA . ILE A 1 89 ? 28.471 -7.378 -39.173 1.00 92.12 89 ILE A CA 1
ATOM 759 C C . ILE A 1 89 ? 28.592 -7.520 -40.695 1.00 92.12 89 ILE A C 1
ATOM 761 O O . ILE A 1 89 ? 29.636 -7.945 -41.188 1.00 92.12 89 ILE A O 1
ATOM 765 N N . LYS A 1 90 ? 27.569 -7.114 -41.455 1.00 91.94 90 LYS A N 1
ATOM 766 C CA . LYS A 1 90 ? 27.592 -7.160 -42.924 1.00 91.94 90 LYS A CA 1
ATOM 767 C C . LYS A 1 90 ? 28.671 -6.250 -43.516 1.00 91.94 90 LYS A C 1
ATOM 769 O O . LYS A 1 90 ? 29.405 -6.677 -44.404 1.00 91.94 90 LYS A O 1
ATOM 774 N N . LEU A 1 91 ? 28.784 -5.018 -43.017 1.00 93.44 91 LEU A N 1
ATOM 775 C CA . LEU A 1 91 ? 29.836 -4.089 -43.426 1.00 93.44 91 LEU A CA 1
ATOM 776 C C . LEU A 1 91 ? 31.212 -4.688 -43.132 1.00 93.44 91 LEU A C 1
ATOM 778 O O . LEU A 1 91 ? 32.067 -4.725 -44.012 1.00 93.44 91 LEU A O 1
ATOM 782 N N . MET A 1 92 ? 31.392 -5.214 -41.922 1.00 89.19 92 MET A N 1
ATOM 783 C CA . MET A 1 92 ? 32.629 -5.827 -41.459 1.00 89.19 92 MET A CA 1
ATOM 784 C C . MET A 1 92 ? 33.053 -7.013 -42.330 1.00 89.19 92 MET A C 1
ATOM 786 O O . MET A 1 92 ? 34.245 -7.164 -42.575 1.00 89.19 92 MET A O 1
ATOM 790 N N . GLU A 1 93 ? 32.106 -7.824 -42.808 1.00 86.38 93 GLU A N 1
ATOM 791 C CA . GLU A 1 93 ? 32.378 -8.909 -43.757 1.00 86.38 93 GLU A CA 1
ATOM 792 C C . GLU A 1 93 ? 32.777 -8.368 -45.136 1.00 86.38 93 GLU A C 1
ATOM 794 O O . GLU A 1 93 ? 33.725 -8.858 -45.740 1.00 86.38 93 GLU A O 1
ATOM 799 N N . SER A 1 94 ? 32.114 -7.309 -45.613 1.00 89.50 94 SER A N 1
ATOM 800 C CA . SER A 1 94 ? 32.398 -6.721 -46.932 1.00 89.50 94 SER A CA 1
ATOM 801 C C . SER A 1 94 ? 33.747 -5.999 -47.029 1.00 89.50 94 SER A C 1
ATOM 803 O O . SER A 1 94 ? 34.356 -5.989 -48.094 1.00 89.50 94 SER A O 1
ATOM 805 N N . ILE A 1 95 ? 34.228 -5.404 -45.930 1.00 90.94 95 ILE A N 1
ATOM 806 C CA . ILE A 1 95 ? 35.514 -4.684 -45.881 1.00 90.94 95 ILE A CA 1
ATOM 807 C C . ILE A 1 95 ? 36.667 -5.567 -45.394 1.00 90.94 95 ILE A C 1
ATOM 809 O O . ILE A 1 95 ? 37.813 -5.115 -45.318 1.00 90.94 95 ILE A O 1
ATOM 813 N N . ALA A 1 96 ? 36.383 -6.810 -44.999 1.00 86.75 96 ALA A N 1
ATOM 814 C CA . ALA A 1 96 ? 37.405 -7.706 -44.492 1.00 86.75 96 ALA A CA 1
ATOM 815 C C . ALA A 1 96 ? 38.354 -8.125 -45.621 1.00 86.75 96 ALA A C 1
ATOM 817 O O . ALA A 1 96 ? 37.952 -8.679 -46.637 1.00 86.75 96 ALA A O 1
ATOM 818 N N . ARG A 1 97 ? 39.656 -7.920 -45.404 1.00 87.75 97 ARG A N 1
ATOM 819 C CA . ARG A 1 97 ? 40.708 -8.366 -46.333 1.00 87.75 97 ARG A CA 1
ATOM 820 C C . ARG A 1 97 ? 40.838 -9.894 -46.409 1.00 87.75 97 ARG A C 1
ATOM 822 O O . ARG A 1 97 ? 41.355 -10.413 -47.391 1.00 87.75 97 ARG A O 1
ATOM 829 N N . TYR A 1 98 ? 40.398 -10.602 -45.370 1.00 84.06 98 TYR A N 1
ATOM 830 C CA . TYR A 1 98 ? 40.466 -12.058 -45.263 1.00 84.06 98 TYR A CA 1
ATOM 831 C C . TYR A 1 98 ? 39.143 -12.606 -44.712 1.00 84.06 98 TYR A C 1
ATOM 833 O O . TYR A 1 98 ? 38.553 -11.941 -43.856 1.00 84.06 98 TYR A O 1
ATOM 841 N N . PRO A 1 99 ? 38.697 -13.809 -45.133 1.00 80.19 99 PRO A N 1
ATOM 842 C CA . PRO A 1 99 ? 37.447 -14.396 -44.658 1.00 80.19 99 PRO A CA 1
ATOM 843 C C . PRO A 1 99 ? 37.428 -14.506 -43.134 1.00 80.19 99 PRO A C 1
ATOM 845 O O . PRO A 1 99 ? 38.347 -15.075 -42.528 1.00 80.19 99 PRO A O 1
ATOM 848 N N . ARG A 1 100 ? 36.382 -13.973 -42.497 1.00 70.00 100 ARG A N 1
ATOM 849 C CA . ARG A 1 100 ? 36.247 -14.053 -41.043 1.00 70.00 100 ARG A CA 1
ATOM 850 C C . ARG A 1 100 ? 35.929 -15.497 -40.669 1.00 70.00 100 ARG A C 1
ATOM 852 O O . ARG A 1 100 ? 34.869 -16.022 -40.996 1.00 70.00 100 ARG A O 1
ATOM 859 N N . ARG A 1 101 ? 36.838 -16.159 -39.944 1.00 67.56 101 ARG A N 1
ATOM 860 C CA . ARG A 1 101 ? 36.523 -17.443 -39.306 1.00 67.56 101 ARG A CA 1
ATOM 861 C C . ARG A 1 101 ? 35.453 -17.181 -38.253 1.00 67.56 101 ARG A C 1
ATOM 863 O O . ARG A 1 101 ? 35.741 -16.587 -37.217 1.00 67.56 101 ARG A O 1
ATOM 870 N N . VAL A 1 102 ? 34.221 -17.591 -38.533 1.00 60.69 102 VAL A N 1
ATOM 871 C CA . VAL A 1 102 ? 33.139 -17.597 -37.549 1.00 60.69 102 VAL A CA 1
ATOM 872 C C . VAL A 1 102 ? 33.572 -18.573 -36.457 1.00 60.69 102 VAL A C 1
ATOM 874 O O . VAL A 1 102 ? 33.532 -19.784 -36.661 1.00 60.69 102 VAL A O 1
ATOM 877 N N . SER A 1 103 ? 34.092 -18.088 -35.325 1.00 56.25 103 SER A N 1
ATOM 878 C CA . SER A 1 103 ? 34.379 -18.995 -34.219 1.00 56.25 103 SER A CA 1
ATOM 879 C C . SER A 1 103 ? 33.034 -19.435 -33.654 1.00 56.25 103 SER A C 1
ATOM 881 O O . SER A 1 103 ? 32.326 -18.686 -32.981 1.00 56.25 103 SER A O 1
ATOM 883 N N . GLN A 1 104 ? 32.665 -20.678 -33.947 1.00 51.66 104 GLN A N 1
ATOM 884 C CA . GLN A 1 104 ? 31.462 -21.350 -33.453 1.00 51.66 104 GLN A CA 1
ATOM 885 C C . GLN A 1 104 ? 31.436 -21.497 -31.912 1.00 51.66 104 GLN A C 1
ATOM 887 O O . GLN A 1 104 ? 30.590 -22.198 -31.375 1.00 51.66 104 GLN A O 1
ATOM 892 N N . SER A 1 105 ? 32.343 -20.849 -31.175 1.00 53.38 105 SER A N 1
ATOM 893 C CA . SER A 1 105 ? 32.579 -21.038 -29.741 1.00 53.38 105 SER A CA 1
ATOM 894 C C . SER A 1 105 ? 31.571 -20.340 -28.822 1.00 53.38 105 SER A C 1
ATOM 896 O O . SER A 1 105 ? 31.726 -20.397 -27.605 1.00 53.38 105 SER A O 1
ATOM 898 N N . TYR A 1 106 ? 30.552 -19.669 -29.366 1.00 52.16 106 TYR A N 1
ATOM 899 C CA . TYR A 1 106 ? 29.535 -18.967 -28.567 1.00 52.16 106 TYR A CA 1
ATOM 900 C C . TYR A 1 106 ? 28.119 -19.533 -28.731 1.00 52.16 106 TYR A C 1
ATOM 902 O O . TYR A 1 106 ? 27.190 -19.010 -28.120 1.00 52.16 106 TYR A O 1
ATOM 910 N N . ARG A 1 107 ? 27.926 -20.599 -29.526 1.00 51.22 107 ARG A N 1
ATOM 911 C CA . ARG A 1 107 ? 26.605 -21.238 -29.674 1.00 51.22 107 ARG A CA 1
ATOM 912 C C . ARG A 1 107 ? 26.248 -22.202 -28.534 1.00 51.22 107 ARG A C 1
ATOM 914 O O . ARG A 1 107 ? 25.06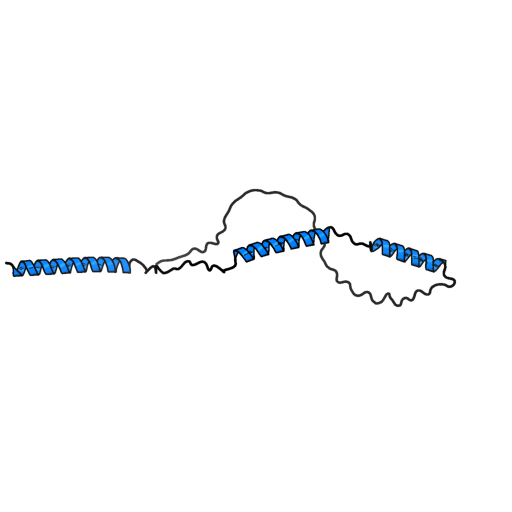5 -22.431 -28.309 1.00 51.22 107 ARG A O 1
ATOM 921 N N . ASP A 1 108 ? 27.219 -22.643 -27.733 1.00 50.09 108 ASP A N 1
ATOM 922 C CA . ASP A 1 108 ? 27.009 -23.694 -26.719 1.00 50.09 108 ASP A CA 1
ATOM 923 C C . ASP A 1 108 ? 26.697 -23.190 -25.300 1.00 50.09 108 ASP A C 1
ATOM 925 O O . ASP A 1 108 ? 26.799 -23.929 -24.323 1.00 50.09 108 ASP A O 1
ATOM 929 N N . LYS A 1 109 ? 26.280 -21.930 -25.142 1.00 52.44 109 LYS A N 1
ATOM 930 C CA . LYS A 1 109 ? 25.749 -21.431 -23.860 1.00 52.44 109 LYS A CA 1
ATOM 931 C C . LYS A 1 109 ? 24.400 -20.748 -24.035 1.00 52.44 109 LYS A C 1
ATOM 933 O O . LYS A 1 109 ? 24.150 -19.691 -23.461 1.00 52.44 109 LYS A O 1
ATOM 938 N N . ALA A 1 110 ? 23.503 -21.377 -24.789 1.00 52.19 110 ALA A N 1
ATOM 939 C CA . ALA A 1 110 ? 22.080 -21.166 -24.575 1.00 52.19 110 ALA A CA 1
ATOM 940 C C . ALA A 1 110 ? 21.742 -21.674 -23.161 1.00 52.19 110 ALA A C 1
ATOM 942 O O . ALA A 1 110 ? 21.476 -22.857 -22.955 1.00 52.19 110 ALA A O 1
ATOM 943 N N . ARG A 1 111 ? 21.804 -20.794 -22.150 1.00 52.25 111 ARG A N 1
ATOM 944 C CA . ARG A 1 111 ? 21.104 -21.060 -20.886 1.00 52.25 111 ARG A CA 1
ATOM 945 C C . ARG A 1 111 ? 19.633 -21.279 -21.236 1.00 52.25 111 ARG A C 1
ATOM 947 O O . ARG A 1 111 ? 19.106 -20.499 -22.033 1.00 52.25 111 ARG A O 1
ATOM 954 N N . PRO A 1 112 ? 18.962 -22.285 -20.658 1.00 47.56 112 PRO A N 1
ATOM 955 C CA . PRO A 1 112 ? 17.532 -22.428 -20.841 1.00 47.56 112 PRO A CA 1
ATOM 956 C C . PRO A 1 112 ? 16.880 -21.178 -20.247 1.00 47.56 112 PRO A C 1
ATOM 958 O O . PRO A 1 112 ? 16.868 -20.984 -19.032 1.00 47.56 112 PRO A O 1
ATOM 961 N N . VAL A 1 113 ? 16.398 -20.289 -21.115 1.00 52.03 113 VAL A N 1
ATOM 962 C CA . VAL A 1 113 ? 15.473 -19.234 -20.717 1.00 52.03 113 VAL A CA 1
ATOM 963 C C . VAL A 1 113 ? 14.247 -19.970 -20.201 1.00 52.03 113 VAL A C 1
ATOM 965 O O . VAL A 1 113 ? 13.566 -20.667 -20.954 1.00 52.03 113 VAL A O 1
ATOM 968 N N . MET A 1 114 ? 14.039 -19.892 -18.888 1.00 45.75 114 MET A N 1
ATOM 969 C CA . MET A 1 114 ? 12.823 -20.347 -18.234 1.00 45.75 114 MET A CA 1
ATOM 970 C C . MET A 1 114 ? 11.645 -19.754 -19.006 1.00 45.75 114 MET A C 1
ATOM 972 O O . MET A 1 114 ? 11.491 -18.536 -19.067 1.00 45.75 114 MET A O 1
ATOM 976 N N . LYS A 1 115 ? 10.855 -20.617 -19.653 1.00 43.59 115 LYS A N 1
ATOM 977 C CA . LYS A 1 115 ? 9.581 -20.226 -20.250 1.00 43.59 115 LYS A CA 1
ATOM 978 C C . LYS A 1 115 ? 8.706 -19.721 -19.107 1.00 43.59 115 LYS A C 1
ATOM 980 O O . LYS A 1 115 ? 8.199 -20.529 -18.335 1.00 43.59 115 LYS A O 1
ATOM 985 N N . SER A 1 116 ? 8.530 -18.408 -18.992 1.00 39.72 116 SER A N 1
ATOM 986 C CA . SER A 1 116 ? 7.396 -17.861 -18.257 1.00 39.72 116 SER A CA 1
ATOM 987 C C . SER A 1 116 ? 6.158 -18.148 -19.098 1.00 39.72 116 SER A C 1
ATOM 989 O O . SER A 1 116 ? 5.800 -17.395 -20.004 1.00 39.72 116 SER A O 1
ATOM 991 N N . SER A 1 117 ? 5.556 -19.305 -18.854 1.00 38.78 117 SER A N 1
ATOM 992 C CA . SER A 1 117 ? 4.169 -19.553 -19.204 1.00 38.78 117 SER A CA 1
ATOM 993 C C . SER A 1 117 ? 3.324 -18.455 -18.560 1.00 38.78 117 SER A C 1
ATOM 995 O O . SER A 1 117 ? 3.302 -18.337 -17.336 1.00 38.78 117 SER A O 1
ATOM 997 N N . ASN A 1 118 ? 2.692 -17.615 -19.372 1.00 36.09 118 ASN A N 1
ATOM 998 C CA . ASN A 1 118 ? 1.244 -17.676 -19.545 1.00 36.09 118 ASN A CA 1
ATOM 999 C C . ASN A 1 118 ? 0.820 -16.754 -20.692 1.00 36.09 118 ASN A C 1
ATOM 1001 O O . ASN A 1 118 ? 1.057 -15.549 -20.694 1.00 36.09 118 ASN A O 1
ATOM 1005 N N . THR A 1 119 ? 0.229 -17.407 -21.681 1.00 35.47 119 THR A N 1
ATOM 1006 C CA . THR A 1 119 ? -0.535 -16.885 -22.805 1.00 35.47 119 THR A CA 1
ATOM 1007 C C . THR A 1 119 ? -1.903 -16.382 -22.340 1.00 35.47 119 THR A C 1
ATOM 1009 O O . THR A 1 119 ? -2.536 -17.033 -21.516 1.00 35.47 119 THR A O 1
ATOM 1012 N N . GLU A 1 120 ? -2.321 -15.262 -22.937 1.00 41.50 120 GLU A N 1
ATOM 1013 C CA . GLU A 1 120 ? -3.664 -14.986 -23.478 1.00 41.50 120 GLU A CA 1
ATOM 1014 C C . GLU A 1 120 ? -4.886 -15.120 -22.555 1.00 41.50 120 GLU A C 1
ATOM 1016 O O . GLU A 1 120 ? -5.263 -16.218 -22.163 1.00 41.50 120 GLU A O 1
ATOM 1021 N N . THR A 1 121 ? -5.631 -14.023 -22.366 1.00 31.84 121 THR A N 1
ATOM 1022 C CA . THR A 1 121 ? -7.029 -13.968 -22.848 1.00 31.84 121 THR A CA 1
ATOM 1023 C C . THR A 1 121 ? -7.589 -12.540 -22.870 1.00 31.84 121 THR A C 1
ATOM 1025 O O . THR A 1 121 ? -7.604 -11.833 -21.869 1.00 31.84 121 THR A O 1
ATOM 1028 N N . GLU A 1 122 ? -7.967 -12.157 -24.086 1.00 38.09 122 GLU A N 1
ATOM 1029 C CA . GLU A 1 122 ? -9.030 -11.266 -24.569 1.00 38.09 122 GLU A CA 1
ATOM 1030 C C . GLU A 1 122 ? -9.918 -10.488 -23.574 1.00 38.09 122 GLU A C 1
ATOM 1032 O O . GLU A 1 122 ? -10.416 -11.000 -22.572 1.00 38.09 122 GLU A O 1
ATOM 1037 N N . GLU A 1 123 ? -10.202 -9.244 -23.975 1.00 46.38 123 GLU A N 1
ATOM 1038 C CA . GLU A 1 123 ? -11.306 -8.397 -23.522 1.00 46.38 123 GLU A CA 1
ATOM 1039 C C . GLU A 1 123 ? -12.645 -9.147 -23.472 1.00 46.38 123 GLU A C 1
ATOM 1041 O O . GLU A 1 123 ? -13.053 -9.742 -24.468 1.00 46.38 123 GLU A O 1
ATOM 1046 N N . LYS A 1 124 ? -13.403 -8.968 -22.380 1.00 36.34 124 LYS A N 1
ATOM 1047 C CA . LYS A 1 124 ? -14.852 -8.723 -22.454 1.00 36.34 124 LYS A CA 1
ATOM 1048 C C . LYS A 1 124 ? -15.292 -7.753 -21.366 1.00 36.34 124 LYS A C 1
ATOM 1050 O O . LYS A 1 124 ? -15.391 -8.108 -20.194 1.00 36.34 124 LYS A O 1
ATOM 1055 N N . ASP A 1 125 ? -15.625 -6.545 -21.805 1.00 40.31 125 ASP A N 1
ATOM 1056 C CA . ASP A 1 125 ? -16.617 -5.701 -21.152 1.00 40.31 125 ASP A CA 1
ATOM 1057 C C . ASP A 1 125 ? -17.924 -6.483 -20.968 1.00 40.31 125 ASP A C 1
ATOM 1059 O O . ASP A 1 125 ? -18.445 -7.078 -21.916 1.00 40.31 125 ASP A O 1
ATOM 1063 N N . SER A 1 126 ? -18.491 -6.442 -19.764 1.00 36.78 126 SER A N 1
ATOM 1064 C CA . SER A 1 126 ? -19.935 -6.551 -19.540 1.00 36.78 126 SER A CA 1
ATOM 1065 C C . SER A 1 126 ? -20.292 -5.966 -18.178 1.00 36.78 126 SER A C 1
ATOM 1067 O O . SER A 1 126 ? -20.000 -6.524 -17.122 1.00 36.78 126 SER A O 1
ATOM 1069 N N . LEU A 1 127 ? -20.940 -4.808 -18.245 1.00 42.19 127 LEU A N 1
ATOM 1070 C CA . LEU A 1 127 ? -21.710 -4.182 -17.182 1.00 42.19 127 LEU A CA 1
ATOM 1071 C C . LEU A 1 127 ? -22.745 -5.170 -16.618 1.00 42.19 127 LEU A C 1
ATOM 1073 O O . LEU A 1 127 ? -23.512 -5.754 -17.381 1.00 42.19 127 LEU A O 1
ATOM 1077 N N . HIS A 1 128 ? -22.861 -5.256 -15.293 1.00 33.41 128 HIS A N 1
ATOM 1078 C CA . HIS A 1 128 ? -24.168 -5.469 -14.676 1.00 33.41 128 HIS A CA 1
ATOM 1079 C C . HIS A 1 128 ? -24.252 -4.728 -13.341 1.00 33.41 128 HIS A C 1
ATOM 1081 O O . HIS A 1 128 ? -23.555 -5.032 -12.373 1.00 33.41 128 HIS A O 1
ATOM 1087 N N . ALA A 1 129 ? -25.108 -3.709 -13.339 1.00 39.00 129 ALA A N 1
ATOM 1088 C CA . ALA A 1 129 ? -25.661 -3.100 -12.147 1.00 39.00 129 ALA A CA 1
ATOM 1089 C C . ALA A 1 129 ? -26.612 -4.082 -11.441 1.00 39.00 129 ALA A C 1
ATOM 1091 O O . ALA A 1 129 ? -27.130 -5.003 -12.067 1.00 39.00 129 ALA A O 1
ATOM 1092 N N . GLU A 1 130 ? -26.885 -3.785 -10.169 1.00 36.12 130 GLU A N 1
ATOM 1093 C CA . GLU A 1 130 ? -27.979 -4.327 -9.354 1.00 36.12 130 GLU A CA 1
ATOM 1094 C C . GLU A 1 130 ? -27.842 -5.785 -8.881 1.00 36.12 130 GLU A C 1
ATOM 1096 O O . GLU A 1 130 ? -28.098 -6.731 -9.610 1.00 36.12 130 GLU A O 1
ATOM 1101 N N . GLN A 1 131 ? -27.527 -6.006 -7.602 1.00 34.88 131 GLN A N 1
ATOM 1102 C CA . GLN A 1 131 ? -28.498 -5.941 -6.505 1.00 34.88 131 GLN A CA 1
ATOM 1103 C C . GLN A 1 131 ? -27.865 -6.413 -5.189 1.00 34.88 131 GLN A C 1
ATOM 1105 O O . GLN A 1 131 ? -27.121 -7.386 -5.114 1.00 34.88 131 GLN A O 1
ATOM 1110 N N . SER A 1 132 ? -28.211 -5.674 -4.139 1.00 42.50 132 SER A N 1
ATOM 1111 C CA . SER A 1 132 ? -28.259 -6.093 -2.742 1.00 42.50 132 SER A CA 1
ATOM 1112 C C . SER A 1 132 ? -28.455 -7.602 -2.545 1.00 42.50 132 SER A C 1
ATOM 1114 O O . SER A 1 132 ? -29.445 -8.149 -3.026 1.00 42.50 132 SER A O 1
ATOM 1116 N N . SER A 1 133 ? -27.585 -8.242 -1.756 1.00 38.12 133 SER A N 1
ATOM 1117 C CA . SER A 1 133 ? -27.994 -9.189 -0.709 1.00 38.12 133 SER A CA 1
ATOM 1118 C C . SER A 1 133 ? -26.814 -9.563 0.188 1.00 38.12 133 SER A C 1
ATOM 1120 O O . SER A 1 133 ? -25.844 -10.194 -0.224 1.00 38.12 133 SER A O 1
ATOM 1122 N N . HIS A 1 134 ? -26.946 -9.166 1.451 1.00 43.75 134 HIS A N 1
ATOM 1123 C CA . HIS A 1 134 ? -26.291 -9.759 2.608 1.00 43.75 134 HIS A CA 1
ATOM 1124 C C . HIS A 1 134 ? -26.134 -11.286 2.481 1.00 43.75 134 HIS A C 1
ATOM 1126 O O . HIS A 1 134 ? -27.120 -11.991 2.282 1.00 43.75 134 HIS A O 1
ATOM 1132 N N . SER A 1 135 ? -24.937 -11.810 2.756 1.00 40.28 135 SER A N 1
ATOM 1133 C CA . SER A 1 135 ? -24.788 -13.175 3.274 1.00 40.28 135 SER A CA 1
ATOM 1134 C C . SER A 1 135 ? -24.049 -13.137 4.610 1.00 40.28 135 SER A C 1
ATOM 1136 O O . SER A 1 135 ? -22.842 -13.323 4.727 1.00 40.28 135 SER A O 1
ATOM 1138 N N . SER A 1 136 ? -24.818 -12.864 5.662 1.00 40.19 136 SER A N 1
ATOM 1139 C CA . SER A 1 136 ? -24.432 -13.242 7.014 1.00 40.19 136 SER A CA 1
ATOM 1140 C C . SER A 1 136 ? -24.452 -14.768 7.072 1.00 40.19 136 SER A C 1
ATOM 1142 O O . SER A 1 136 ? -25.516 -15.374 6.930 1.00 40.19 136 SER A O 1
ATOM 1144 N N . ILE A 1 137 ? -23.293 -15.396 7.272 1.00 38.44 137 ILE A N 1
ATOM 1145 C CA . ILE A 1 137 ? -23.227 -16.809 7.644 1.00 38.44 137 ILE A CA 1
ATOM 1146 C C . ILE A 1 137 ? -23.987 -16.956 8.962 1.00 38.44 137 ILE A C 1
ATOM 1148 O O . ILE A 1 137 ? -23.568 -16.488 10.020 1.00 38.44 137 ILE A O 1
ATOM 1152 N N . THR A 1 138 ? -25.165 -17.558 8.857 1.00 47.62 138 THR A N 1
ATOM 1153 C CA . THR A 1 138 ? -25.986 -17.972 9.982 1.00 47.62 138 THR A CA 1
ATOM 1154 C C . THR A 1 138 ? -25.523 -19.357 10.406 1.00 47.62 138 THR A C 1
ATOM 1156 O O . THR A 1 138 ? -25.521 -20.300 9.619 1.00 47.62 138 THR A O 1
ATOM 1159 N N . HIS A 1 139 ? -25.166 -19.503 11.678 1.00 34.91 139 HIS A N 1
ATOM 1160 C CA . HIS A 1 139 ? -25.242 -20.795 12.344 1.00 34.91 139 HIS A CA 1
ATOM 1161 C C . HIS A 1 139 ? -26.147 -20.645 13.571 1.00 34.91 139 HIS A C 1
ATOM 1163 O O . HIS A 1 139 ? -25.706 -20.496 14.705 1.00 34.91 139 HIS A O 1
ATOM 1169 N N . ASN A 1 140 ? -27.456 -20.616 13.300 1.00 45.50 140 ASN A N 1
ATOM 1170 C CA . ASN A 1 140 ? -28.479 -21.059 14.249 1.00 45.50 140 ASN A CA 1
ATOM 1171 C C . ASN A 1 140 ? -28.478 -22.597 14.189 1.00 45.50 140 ASN A C 1
ATOM 1173 O O . ASN A 1 140 ? -28.406 -23.154 13.101 1.00 45.50 140 ASN A O 1
ATOM 1177 N N . GLY A 1 141 ? -28.577 -23.379 15.255 1.00 41.91 141 GLY A N 1
ATOM 1178 C CA . GLY A 1 141 ? -28.981 -23.126 16.628 1.00 41.91 141 GLY A CA 1
ATOM 1179 C C . GLY A 1 141 ? -29.760 -24.360 17.097 1.00 41.91 141 GLY A C 1
ATOM 1180 O O . GLY A 1 141 ? -30.486 -24.950 16.301 1.00 41.91 141 GLY A O 1
ATOM 1181 N N . LYS A 1 142 ? -29.638 -24.747 18.370 1.00 45.31 142 LYS A N 1
ATOM 1182 C CA . LYS A 1 142 ? -30.723 -25.411 19.114 1.00 45.31 142 LYS A CA 1
ATOM 1183 C C . LYS A 1 142 ? -30.407 -25.452 20.608 1.00 45.31 142 LYS A C 1
ATOM 1185 O O . LYS A 1 142 ? -29.516 -26.159 21.060 1.00 45.31 142 LYS A O 1
ATOM 1190 N N . ARG A 1 143 ? -31.170 -24.651 21.352 1.00 45.69 143 ARG A N 1
ATOM 1191 C CA . ARG A 1 143 ? -31.477 -24.861 22.768 1.00 45.69 143 ARG A CA 1
ATOM 1192 C C . ARG A 1 143 ? -32.712 -25.761 22.856 1.00 45.69 143 ARG A C 1
ATOM 1194 O O . ARG A 1 143 ? -33.640 -25.555 22.079 1.00 45.69 143 ARG A O 1
ATOM 1201 N N . GLY A 1 144 ? -32.733 -26.622 23.871 1.00 48.81 144 GLY A N 1
ATOM 1202 C CA . GLY A 1 144 ? -33.943 -26.973 24.618 1.00 48.81 144 GLY A CA 1
ATOM 1203 C C . GLY A 1 144 ? -34.562 -28.335 24.314 1.00 48.81 144 GLY A C 1
ATOM 1204 O O . GLY A 1 144 ? -35.318 -28.461 23.353 1.00 48.81 144 GLY A O 1
ATOM 1205 N N . VAL A 1 145 ? -34.308 -29.299 25.203 1.00 45.59 145 VAL A N 1
ATOM 1206 C CA . VAL A 1 145 ? -35.292 -29.705 26.226 1.00 45.59 145 VAL A CA 1
ATOM 1207 C C . VAL A 1 145 ? -34.588 -29.639 27.577 1.00 45.59 145 VAL A C 1
ATOM 1209 O O . VAL A 1 145 ? -33.386 -29.991 27.596 1.00 45.59 145 VAL A O 1
#